Protein AF-A0A948AGY4-F1 (afdb_monomer)

Secondary structure (DSSP, 8-state):
-HHHHHHHHHHHHHHHHHHHHHHHHH-SS-TTTTS--SHHHHHHHHHHHHHHHHHHHHHHHHHHHHHHHHHHHHHHHHTT--S-HHHHHHHHHHHHHHHHHHHHHHHHHHHHHHHHHHHHHHHHHHHHHHHHHHHHHHHHHTTS--GGGG------GGG---HHHHHHHH-

Mean predicted aligned error: 14.23 Å

Foldseek 3Di:
DPLVVVLVVLVVVLVVVVQVLLLVLQPPDDPPSPPDPDSVVSVVVLVVLLVVLVVLLVVLVVLLVVVVVVLVVLVVVCPPPDPDPSVVVSVVVVVVSVVSNVVSVVSNVVSVVSVVSSVVSVVSVVVSVVVSVVSVVVSVVVPPPDVVVPPDPPCDVVNDDDPVNVVVVVD

Structure (mmCIF, N/CA/C/O backbone):
data_AF-A0A948AGY4-F1
#
_entry.id   AF-A0A948AGY4-F1
#
loop_
_atom_site.group_PDB
_atom_site.id
_atom_site.type_symbol
_atom_site.label_atom_id
_atom_site.label_alt_id
_atom_site.label_comp_id
_atom_site.label_asym_id
_atom_site.label_entity_id
_atom_site.label_seq_id
_atom_site.pdbx_PDB_ins_code
_atom_site.Cartn_x
_atom_site.Cartn_y
_atom_site.Cartn_z
_atom_site.occupancy
_atom_site.B_iso_or_equiv
_atom_site.auth_seq_id
_atom_site.auth_comp_id
_atom_site.auth_asym_id
_atom_site.auth_atom_id
_atom_site.pdbx_PDB_model_num
ATOM 1 N N . MET A 1 1 ? 32.738 1.358 -44.806 1.00 48.28 1 MET A N 1
ATOM 2 C CA . MET A 1 1 ? 32.131 2.624 -44.334 1.00 48.28 1 MET A CA 1
ATOM 3 C C . MET A 1 1 ? 30.668 2.460 -43.909 1.00 48.28 1 MET A C 1
ATOM 5 O O . MET A 1 1 ? 30.302 3.124 -42.957 1.00 48.28 1 MET A O 1
ATOM 9 N N . ASN A 1 2 ? 29.881 1.540 -44.492 1.00 60.06 2 ASN A N 1
ATOM 10 C CA . ASN A 1 2 ? 28.457 1.356 -44.148 1.00 60.06 2 ASN A CA 1
ATOM 11 C C . ASN A 1 2 ? 28.165 0.793 -42.735 1.00 60.06 2 ASN A C 1
ATOM 13 O O . ASN A 1 2 ? 27.226 1.263 -42.109 1.00 60.06 2 ASN A O 1
ATOM 17 N N . ASN A 1 3 ? 28.966 -0.137 -42.187 1.00 66.38 3 ASN A N 1
ATOM 18 C CA . ASN A 1 3 ? 28.666 -0.734 -40.865 1.00 66.38 3 ASN A CA 1
ATOM 19 C C . ASN A 1 3 ? 28.696 0.268 -39.706 1.00 66.38 3 ASN A C 1
ATOM 21 O O . ASN A 1 3 ? 27.835 0.224 -38.840 1.00 66.38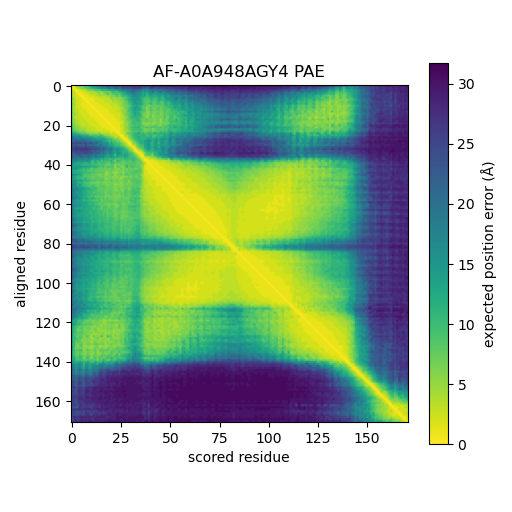 3 ASN A O 1
ATOM 25 N N . LEU A 1 4 ? 29.650 1.206 -39.696 1.00 69.81 4 LEU A N 1
ATOM 26 C CA . LEU A 1 4 ? 29.767 2.176 -38.603 1.00 69.81 4 LEU A CA 1
ATOM 27 C C . LEU A 1 4 ? 28.625 3.205 -38.617 1.00 69.81 4 LEU A C 1
ATOM 29 O O . LEU A 1 4 ? 28.206 3.685 -37.566 1.00 69.81 4 LEU A O 1
ATOM 33 N N . GLU A 1 5 ? 28.126 3.560 -39.804 1.00 75.19 5 GLU A N 1
ATOM 34 C CA . GLU A 1 5 ? 26.981 4.465 -39.925 1.00 75.19 5 GLU A CA 1
ATOM 35 C C . GLU A 1 5 ? 25.664 3.779 -39.563 1.00 75.19 5 GLU A C 1
ATOM 37 O O . GLU A 1 5 ? 24.841 4.421 -38.913 1.00 75.19 5 GLU A O 1
ATOM 42 N N . ASN A 1 6 ? 25.513 2.492 -39.896 1.00 76.50 6 ASN A N 1
ATOM 43 C CA . ASN A 1 6 ? 24.376 1.669 -39.477 1.00 76.50 6 ASN A CA 1
ATOM 44 C C . ASN A 1 6 ? 24.376 1.461 -37.955 1.00 76.50 6 ASN A C 1
ATOM 46 O O . ASN A 1 6 ? 23.408 1.825 -37.304 1.00 76.50 6 ASN A O 1
ATOM 50 N N . LEU A 1 7 ? 25.506 1.054 -37.364 1.00 76.75 7 LEU A N 1
ATOM 51 C CA . LEU A 1 7 ? 25.657 0.905 -35.909 1.00 76.75 7 LEU A CA 1
ATOM 52 C C . LEU A 1 7 ? 25.306 2.201 -35.159 1.00 76.75 7 LEU A C 1
ATOM 54 O O . LEU A 1 7 ? 24.632 2.193 -34.130 1.00 76.75 7 LEU A O 1
ATOM 58 N N . ARG A 1 8 ? 25.772 3.345 -35.676 1.00 80.38 8 ARG A N 1
ATOM 59 C CA . ARG A 1 8 ? 25.449 4.660 -35.113 1.00 80.38 8 ARG A CA 1
ATOM 60 C C . ARG A 1 8 ? 23.955 4.966 -35.234 1.00 80.38 8 ARG A C 1
ATOM 62 O O . ARG A 1 8 ? 23.412 5.569 -34.315 1.00 80.38 8 ARG A O 1
ATOM 69 N N . HIS A 1 9 ? 23.319 4.610 -36.347 1.00 82.88 9 HIS A N 1
ATOM 70 C CA . HIS A 1 9 ? 21.886 4.813 -36.550 1.00 82.88 9 HIS A CA 1
ATOM 71 C C . HIS A 1 9 ? 21.063 3.956 -35.583 1.00 82.88 9 HIS A C 1
ATOM 73 O O . HIS A 1 9 ? 20.245 4.510 -34.855 1.00 82.88 9 HIS A O 1
ATOM 79 N N . ASP A 1 10 ? 21.382 2.669 -35.469 1.00 81.12 10 ASP A N 1
ATOM 80 C CA . ASP A 1 10 ? 20.681 1.726 -34.592 1.00 81.12 10 ASP A CA 1
ATOM 81 C C . ASP A 1 10 ? 20.831 2.104 -33.108 1.00 81.12 10 ASP A C 1
ATOM 83 O O . ASP A 1 10 ? 19.876 2.035 -32.332 1.00 81.12 10 ASP A O 1
ATOM 87 N N . LEU A 1 11 ? 22.013 2.588 -32.699 1.00 82.31 11 LEU A N 1
ATOM 88 C CA . LEU A 1 11 ? 22.222 3.134 -31.353 1.00 82.31 11 LEU A CA 1
ATOM 89 C C . LEU A 1 11 ? 21.396 4.399 -31.095 1.00 82.31 11 LEU A C 1
ATOM 91 O O . LEU A 1 11 ? 20.875 4.572 -29.993 1.00 82.31 11 LEU A O 1
ATOM 95 N N . VAL A 1 12 ? 21.292 5.297 -32.078 1.00 85.75 12 VAL A N 1
ATOM 96 C CA . VAL A 1 12 ? 20.474 6.512 -31.953 1.00 85.75 12 VAL A CA 1
ATOM 97 C C . VAL A 1 12 ? 18.997 6.144 -31.826 1.00 85.75 12 VAL A C 1
ATOM 99 O O . VAL A 1 12 ? 18.327 6.662 -30.932 1.00 85.75 12 VAL A O 1
ATOM 102 N N . ASP A 1 13 ? 18.515 5.208 -32.639 1.00 85.50 13 ASP A N 1
ATOM 103 C CA . ASP A 1 13 ? 17.124 4.759 -32.616 1.00 85.50 13 ASP A CA 1
ATOM 104 C C . ASP A 1 13 ? 16.775 4.077 -31.285 1.00 85.50 13 ASP A C 1
ATOM 106 O O . ASP A 1 13 ? 15.744 4.381 -30.682 1.00 85.50 13 ASP A O 1
ATOM 110 N N . MET A 1 14 ? 17.679 3.251 -30.747 1.00 83.06 14 MET A N 1
ATOM 111 C CA . MET A 1 14 ? 17.512 2.626 -29.430 1.00 83.06 14 MET A CA 1
ATOM 112 C C . MET A 1 14 ? 17.443 3.662 -28.296 1.00 83.06 14 MET A C 1
ATOM 114 O O . MET A 1 14 ? 16.637 3.535 -27.371 1.00 83.06 14 MET A O 1
ATOM 118 N N . VAL A 1 15 ? 18.275 4.708 -28.355 1.00 82.06 15 VAL A N 1
ATOM 119 C CA . VAL A 1 15 ? 18.274 5.793 -27.359 1.00 82.06 15 VAL A CA 1
ATOM 120 C C . VAL A 1 15 ? 16.996 6.632 -27.449 1.00 82.06 15 VAL A C 1
ATOM 122 O O . VAL A 1 15 ? 16.453 7.023 -26.411 1.00 82.06 15 VAL A O 1
ATOM 125 N N . GLU A 1 16 ? 16.486 6.890 -28.653 1.00 83.12 16 GLU A N 1
ATOM 126 C CA . GLU A 1 16 ? 15.232 7.624 -28.847 1.00 83.12 16 GLU A CA 1
ATOM 127 C C . GLU A 1 16 ? 14.004 6.793 -28.436 1.00 83.12 16 GLU A C 1
ATOM 129 O O . GLU A 1 16 ? 13.117 7.325 -27.764 1.00 83.12 16 GLU A O 1
ATOM 134 N N . GLU A 1 17 ? 13.965 5.484 -28.715 1.00 83.44 17 GLU A N 1
ATOM 135 C CA . GLU A 1 17 ? 12.886 4.594 -28.246 1.00 83.44 17 GLU A CA 1
ATOM 136 C C . GLU A 1 17 ? 12.881 4.478 -26.712 1.00 83.44 17 GLU A C 1
ATOM 138 O O . GLU A 1 17 ? 11.821 4.577 -26.077 1.00 83.44 17 GLU A O 1
ATOM 143 N N . LEU A 1 18 ? 14.062 4.365 -26.091 1.00 79.38 18 LEU A N 1
ATOM 144 C CA . LEU A 1 18 ? 14.223 4.420 -24.635 1.00 79.38 18 LEU A CA 1
ATOM 145 C C . LEU A 1 18 ? 13.669 5.731 -24.073 1.00 79.38 18 LEU A C 1
ATOM 147 O O . LEU A 1 18 ? 12.876 5.731 -23.126 1.00 79.38 18 LEU A O 1
ATOM 151 N N . ARG A 1 19 ? 14.063 6.861 -24.664 1.00 76.00 19 ARG A N 1
ATOM 152 C CA . ARG A 1 19 ? 13.620 8.189 -24.236 1.00 76.00 19 ARG A CA 1
ATOM 153 C C . ARG A 1 19 ? 12.106 8.352 -24.369 1.00 76.00 19 ARG A C 1
ATOM 155 O O . ARG A 1 19 ? 11.476 8.839 -23.430 1.00 76.00 19 ARG A O 1
ATOM 162 N N . ALA A 1 20 ? 11.526 7.951 -25.496 1.00 79.50 20 ALA A N 1
ATOM 163 C CA . ALA A 1 20 ? 10.092 8.046 -25.755 1.00 79.50 20 ALA A CA 1
ATOM 164 C C . ALA A 1 20 ? 9.280 7.185 -24.779 1.00 79.50 20 ALA A C 1
ATOM 166 O O . ALA A 1 20 ? 8.297 7.653 -24.204 1.00 79.50 20 ALA A O 1
ATOM 167 N N . THR A 1 21 ? 9.729 5.959 -24.515 1.00 73.56 21 THR A N 1
ATOM 168 C CA . THR A 1 21 ? 9.040 5.048 -23.591 1.00 73.56 21 THR A CA 1
ATOM 169 C C . THR A 1 21 ? 9.115 5.546 -22.147 1.00 73.56 21 THR A C 1
ATOM 171 O O . THR A 1 21 ? 8.125 5.505 -21.417 1.00 73.56 21 THR A O 1
ATOM 174 N N . LEU A 1 22 ? 10.262 6.091 -21.729 1.00 71.31 22 LEU A N 1
ATOM 175 C CA . LEU A 1 22 ? 10.413 6.710 -20.408 1.00 71.31 22 LEU A CA 1
ATOM 176 C C . LEU A 1 22 ? 9.567 7.985 -20.245 1.00 71.31 22 LEU A C 1
ATOM 178 O O . LEU A 1 22 ? 9.170 8.314 -19.124 1.00 71.31 22 LEU A O 1
ATOM 182 N N . LEU A 1 23 ? 9.284 8.697 -21.340 1.00 71.12 23 LEU A N 1
ATOM 183 C CA . LEU A 1 23 ? 8.337 9.813 -21.349 1.00 71.12 23 LEU A CA 1
ATOM 184 C C . LEU A 1 23 ? 6.890 9.321 -21.191 1.00 71.12 23 LEU A C 1
ATOM 186 O O . LEU A 1 23 ? 6.198 9.822 -20.308 1.00 71.12 23 LEU A O 1
ATOM 190 N N . ASP A 1 24 ? 6.468 8.312 -21.962 1.00 73.25 24 ASP A N 1
ATOM 191 C CA . ASP A 1 24 ? 5.117 7.717 -21.893 1.00 73.25 24 ASP A CA 1
ATOM 192 C C . ASP A 1 24 ? 4.793 7.156 -20.498 1.00 73.25 24 ASP A C 1
ATOM 194 O O . ASP A 1 24 ? 3.731 7.407 -19.928 1.00 73.25 24 ASP A O 1
ATOM 198 N N . ILE A 1 25 ? 5.752 6.454 -19.894 1.00 67.62 25 ILE A N 1
ATOM 199 C CA . ILE A 1 25 ? 5.660 5.926 -18.526 1.00 67.62 25 ILE A CA 1
ATOM 200 C C . ILE A 1 25 ? 5.374 7.029 -17.497 1.00 67.62 25 ILE A C 1
ATOM 202 O O . ILE A 1 25 ? 4.649 6.813 -16.526 1.00 67.62 25 ILE A O 1
ATOM 206 N N . GLY A 1 26 ? 5.944 8.215 -17.698 1.00 59.41 26 GLY A N 1
ATOM 207 C CA . GLY A 1 26 ? 5.803 9.339 -16.782 1.00 59.41 26 GLY A CA 1
ATOM 208 C C . GLY A 1 26 ? 4.532 10.168 -16.966 1.00 59.41 26 GLY A C 1
ATOM 209 O O . GLY A 1 26 ? 4.294 11.042 -16.132 1.00 59.41 26 GLY A O 1
ATOM 210 N N . ASP A 1 27 ? 3.758 9.947 -18.030 1.00 62.94 27 ASP A N 1
ATOM 211 C CA . ASP A 1 27 ? 2.579 10.756 -18.381 1.00 62.94 27 ASP A CA 1
ATOM 212 C C . ASP A 1 27 ? 1.251 10.130 -17.914 1.00 62.94 27 ASP A C 1
ATOM 214 O O . ASP A 1 27 ? 0.191 10.744 -18.004 1.00 62.94 27 ASP A O 1
ATOM 218 N N . GLN A 1 28 ? 1.286 8.924 -17.331 1.00 59.88 28 GLN A N 1
ATOM 219 C CA . GLN A 1 28 ? 0.089 8.164 -16.936 1.00 59.88 28 GLN A CA 1
ATOM 220 C C . GLN A 1 28 ? -0.644 8.687 -15.677 1.00 59.88 28 GLN A C 1
ATOM 222 O O . GLN A 1 28 ? -1.203 7.905 -14.916 1.00 59.88 28 GLN A O 1
ATOM 227 N N . GLY A 1 29 ? -0.702 10.003 -15.452 1.00 53.94 29 GLY A N 1
ATOM 228 C CA . GLY A 1 29 ? -1.547 10.600 -14.403 1.00 53.94 29 GLY A CA 1
ATOM 229 C C . GLY A 1 29 ? -0.839 10.905 -13.082 1.00 53.94 29 GLY A C 1
ATOM 230 O O . GLY A 1 29 ? -1.478 11.001 -12.035 1.00 53.94 29 GLY A O 1
ATOM 231 N N . LEU A 1 30 ? 0.479 11.095 -13.114 1.00 55.41 30 LEU A N 1
ATOM 232 C CA . LEU A 1 30 ? 1.234 11.572 -11.961 1.00 55.41 30 LEU A CA 1
ATOM 233 C C . LEU A 1 30 ? 0.895 13.055 -11.677 1.00 55.41 30 LEU A C 1
ATOM 235 O O . LEU A 1 30 ? 1.054 13.890 -12.565 1.00 55.41 30 LEU A O 1
ATOM 239 N N . PRO A 1 31 ? 0.462 13.435 -10.459 1.00 54.84 31 PRO A N 1
ATOM 240 C CA . PRO A 1 31 ? -0.089 14.768 -10.166 1.00 54.84 31 PRO A CA 1
ATOM 241 C C . PRO A 1 31 ? 0.918 15.935 -10.237 1.00 54.84 31 PRO A C 1
ATOM 243 O O . PRO A 1 31 ? 0.547 17.081 -9.997 1.00 54.84 31 PRO A O 1
ATOM 246 N N . GLN A 1 32 ? 2.189 15.675 -10.563 1.00 53.84 32 GLN A N 1
ATOM 247 C CA . GLN A 1 32 ? 3.273 16.664 -10.618 1.00 53.84 32 GLN A CA 1
ATOM 248 C C . GLN A 1 32 ? 4.052 16.553 -11.944 1.00 53.84 32 GLN A C 1
ATOM 250 O O . GLN A 1 32 ? 5.271 16.384 -11.970 1.00 53.84 32 GLN A O 1
ATOM 255 N N . THR A 1 33 ? 3.353 16.638 -13.075 1.00 49.12 33 THR A N 1
ATOM 256 C CA . THR A 1 33 ? 3.929 16.518 -14.431 1.00 49.12 33 THR A CA 1
ATOM 257 C C . THR A 1 33 ? 4.856 17.670 -14.847 1.00 49.12 33 THR A C 1
ATOM 259 O O . THR A 1 33 ? 5.577 17.533 -15.834 1.00 49.12 33 THR A O 1
ATOM 262 N N . ASN A 1 34 ? 4.925 18.770 -14.084 1.00 49.12 34 ASN A N 1
ATOM 263 C CA . ASN A 1 34 ? 5.674 19.974 -14.479 1.00 49.12 34 ASN A CA 1
ATOM 264 C C . ASN A 1 34 ? 7.132 20.058 -13.995 1.00 49.12 34 ASN A C 1
ATOM 266 O O . ASN A 1 34 ? 7.848 20.956 -14.432 1.00 49.12 34 ASN A O 1
ATOM 270 N N . VAL A 1 35 ? 7.600 19.172 -13.107 1.00 48.75 35 VAL A N 1
ATOM 271 C CA . VAL A 1 35 ? 8.912 19.364 -12.438 1.00 48.75 35 VAL A CA 1
ATOM 272 C C . VAL A 1 35 ? 10.016 18.452 -12.984 1.00 48.75 35 VAL A C 1
ATOM 274 O O . VAL A 1 35 ? 11.193 18.674 -12.719 1.00 48.75 35 VAL A O 1
ATOM 277 N N . VAL A 1 36 ? 9.682 17.448 -13.797 1.00 52.03 36 VAL A N 1
ATOM 278 C CA . VAL A 1 36 ? 10.619 16.353 -14.071 1.00 52.03 36 VAL A CA 1
ATOM 279 C C . VAL A 1 36 ? 10.907 16.211 -15.568 1.00 52.03 36 VAL A C 1
ATOM 281 O O . VAL A 1 36 ? 10.217 15.492 -16.286 1.00 52.03 36 VAL A O 1
ATOM 284 N N . SER A 1 37 ? 11.925 16.910 -16.079 1.00 56.16 37 SER A N 1
ATOM 285 C CA . SER A 1 37 ? 12.283 16.865 -17.511 1.00 56.16 37 SER A CA 1
ATOM 286 C C . SER A 1 37 ? 13.087 15.618 -17.912 1.00 56.16 37 SER A C 1
ATOM 288 O O . SER A 1 37 ? 13.134 15.282 -19.094 1.00 56.16 37 SER A O 1
ATOM 290 N N . ASN A 1 38 ? 13.692 14.910 -16.947 1.00 64.88 38 ASN A N 1
ATOM 291 C CA . ASN A 1 38 ? 14.561 13.754 -17.177 1.00 64.88 38 ASN A CA 1
ATOM 292 C C . ASN A 1 38 ? 13.928 12.448 -16.666 1.00 64.88 38 ASN A C 1
ATOM 294 O O . ASN A 1 38 ? 13.435 12.376 -15.540 1.00 64.88 38 ASN A O 1
ATOM 298 N N . ALA A 1 39 ? 14.004 11.391 -17.474 1.00 66.44 39 ALA A N 1
ATOM 299 C CA . ALA A 1 39 ? 13.542 10.050 -17.140 1.00 66.44 39 ALA A CA 1
ATOM 300 C C . ALA A 1 39 ? 14.093 9.498 -15.813 1.00 66.44 39 ALA A C 1
ATOM 302 O O . ALA A 1 39 ? 13.358 8.852 -15.068 1.00 66.44 39 ALA A O 1
ATOM 303 N N . ARG A 1 40 ? 15.356 9.787 -15.467 1.00 66.94 40 ARG A N 1
ATOM 304 C CA . ARG A 1 40 ? 15.938 9.370 -14.176 1.00 66.94 40 ARG A CA 1
ATOM 305 C C . ARG A 1 40 ? 15.196 9.959 -12.986 1.00 66.94 40 ARG A C 1
ATOM 307 O O . ARG A 1 40 ? 14.960 9.266 -12.001 1.00 66.94 40 ARG A O 1
ATOM 314 N N . ASP A 1 41 ? 14.843 11.234 -13.070 1.00 71.69 41 ASP A N 1
ATOM 315 C CA . ASP A 1 41 ? 14.130 11.905 -11.992 1.00 71.69 41 ASP A CA 1
ATOM 316 C C . ASP A 1 41 ? 12.666 11.439 -11.934 1.00 71.69 41 ASP A C 1
ATOM 318 O O . ASP A 1 41 ? 12.090 11.376 -10.850 1.00 71.69 41 ASP A O 1
ATOM 322 N N . ARG A 1 42 ? 12.089 10.999 -13.066 1.00 69.81 42 ARG A N 1
ATOM 323 C CA . ARG A 1 42 ? 10.747 10.386 -13.108 1.00 69.81 42 ARG A CA 1
ATOM 324 C C . ARG A 1 42 ? 10.748 9.023 -12.430 1.00 69.81 42 ARG A C 1
ATOM 326 O O . ARG A 1 42 ? 9.904 8.778 -11.579 1.00 69.81 42 ARG A O 1
ATOM 333 N N . LEU A 1 43 ? 11.737 8.176 -12.721 1.00 75.75 43 LEU A N 1
ATOM 334 C CA . LEU A 1 43 ? 11.915 6.891 -12.035 1.00 75.75 43 LEU A CA 1
ATOM 335 C C . LEU A 1 43 ? 12.124 7.073 -10.526 1.00 75.75 43 LEU A C 1
ATOM 337 O O . LEU A 1 43 ? 11.544 6.338 -9.733 1.00 75.75 43 LEU A O 1
ATOM 341 N N . ARG A 1 44 ? 12.898 8.086 -10.116 1.00 78.56 44 ARG A N 1
ATOM 342 C CA . ARG A 1 44 ? 13.055 8.441 -8.695 1.00 78.56 44 ARG A CA 1
ATOM 343 C C . ARG A 1 44 ? 11.743 8.879 -8.055 1.00 78.56 44 ARG A C 1
ATOM 345 O O . ARG A 1 44 ? 11.464 8.479 -6.932 1.00 78.56 44 ARG A O 1
ATOM 352 N N . TYR A 1 45 ? 10.948 9.682 -8.756 1.00 75.75 45 TYR A N 1
ATOM 353 C CA . TYR A 1 45 ? 9.641 10.110 -8.269 1.00 75.75 45 TYR A CA 1
ATOM 354 C C . TYR A 1 45 ? 8.676 8.926 -8.113 1.00 75.75 45 TYR A C 1
ATOM 356 O O . TYR A 1 45 ? 8.025 8.805 -7.080 1.00 75.75 45 TYR A O 1
ATOM 364 N N . ILE A 1 46 ? 8.658 8.003 -9.078 1.00 78.69 46 ILE A N 1
ATOM 365 C CA . ILE A 1 46 ? 7.877 6.759 -9.011 1.00 78.69 46 ILE A CA 1
ATOM 366 C C . ILE A 1 46 ? 8.329 5.893 -7.829 1.00 78.69 46 ILE A C 1
ATOM 368 O O . ILE A 1 46 ? 7.487 5.401 -7.081 1.00 78.69 46 ILE A O 1
ATOM 372 N N . ALA A 1 47 ? 9.638 5.754 -7.603 1.00 81.06 47 ALA A N 1
ATOM 373 C CA . ALA A 1 47 ? 10.167 5.027 -6.450 1.00 81.06 47 ALA A CA 1
ATOM 374 C C . ALA A 1 47 ? 9.732 5.663 -5.117 1.00 81.06 47 ALA A C 1
ATOM 376 O O . ALA A 1 47 ? 9.241 4.957 -4.239 1.00 81.06 47 ALA A O 1
ATOM 377 N N . ALA A 1 48 ? 9.830 6.991 -4.991 1.00 82.69 48 ALA A N 1
ATOM 378 C CA . ALA A 1 48 ? 9.407 7.715 -3.791 1.00 82.69 48 ALA A CA 1
ATOM 379 C C . ALA A 1 48 ? 7.896 7.580 -3.521 1.00 82.69 48 ALA A C 1
ATOM 381 O O . ALA A 1 48 ? 7.484 7.347 -2.388 1.00 82.69 48 ALA A O 1
ATOM 382 N N . LEU A 1 49 ? 7.065 7.677 -4.563 1.00 79.44 49 LEU A N 1
ATOM 383 C CA . LEU A 1 49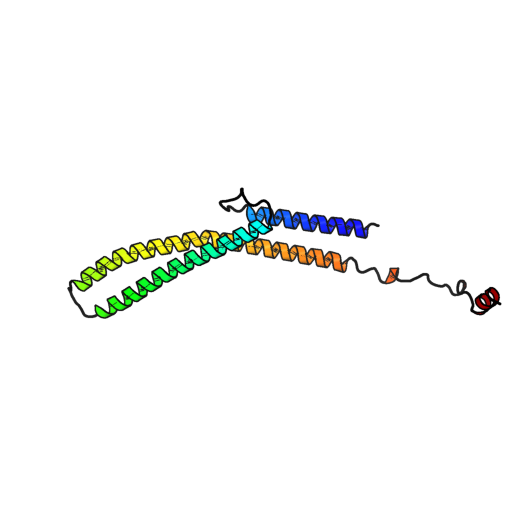 ? 5.622 7.429 -4.473 1.00 79.44 49 LEU A CA 1
ATOM 384 C C . LEU A 1 49 ? 5.309 5.994 -4.047 1.00 79.44 49 LEU A C 1
ATOM 386 O O . LEU A 1 49 ? 4.416 5.779 -3.235 1.00 79.44 49 LEU A O 1
ATOM 390 N N . THR A 1 50 ? 6.054 5.020 -4.571 1.00 83.44 50 THR A N 1
ATOM 391 C CA . THR A 1 50 ? 5.884 3.605 -4.213 1.00 83.44 50 THR A CA 1
ATOM 392 C C . THR A 1 50 ? 6.173 3.385 -2.734 1.00 83.44 50 THR A C 1
ATOM 394 O O . THR A 1 50 ? 5.394 2.733 -2.041 1.00 83.44 50 THR A O 1
ATOM 397 N N . GLU A 1 51 ? 7.270 3.960 -2.239 1.00 87.00 51 GLU A N 1
ATOM 398 C CA . GLU A 1 51 ? 7.637 3.913 -0.825 1.00 87.00 51 GLU A CA 1
ATOM 399 C C . GLU A 1 51 ? 6.567 4.580 0.049 1.00 87.00 51 GLU A C 1
ATOM 401 O O . GLU A 1 51 ? 6.147 4.009 1.056 1.00 87.00 51 GLU A O 1
ATOM 406 N N . GLN A 1 52 ? 6.055 5.740 -0.370 1.00 86.94 52 GLN A N 1
ATOM 407 C CA . GLN A 1 52 ? 4.984 6.440 0.333 1.00 86.94 52 GLN A CA 1
ATOM 408 C C . GLN A 1 52 ? 3.691 5.611 0.399 1.00 86.94 52 GLN A C 1
ATOM 410 O O . GLN A 1 52 ? 3.134 5.451 1.485 1.00 86.94 52 GLN A O 1
ATOM 415 N N . SER A 1 53 ? 3.219 5.071 -0.729 1.00 88.81 53 SER A N 1
ATOM 416 C CA . SER A 1 53 ? 2.011 4.234 -0.786 1.00 88.81 53 SER A CA 1
ATOM 417 C C . SER A 1 53 ? 2.146 2.971 0.064 1.00 88.81 53 SER A C 1
ATOM 419 O O . SER A 1 53 ? 1.209 2.596 0.775 1.00 88.81 53 SER A O 1
ATOM 421 N N . ALA A 1 54 ? 3.317 2.328 0.030 1.00 89.88 54 ALA A N 1
ATOM 422 C CA . ALA A 1 54 ? 3.608 1.166 0.862 1.00 89.88 54 ALA A CA 1
ATOM 423 C C . ALA A 1 54 ? 3.604 1.533 2.354 1.00 89.88 54 ALA A C 1
ATOM 425 O O . ALA A 1 54 ? 2.990 0.828 3.154 1.00 89.88 54 ALA A O 1
ATOM 426 N N . GLY A 1 55 ? 4.223 2.660 2.720 1.00 91.81 55 GLY A N 1
ATOM 427 C CA . GLY A 1 55 ? 4.233 3.170 4.090 1.00 91.81 55 GLY A CA 1
ATOM 428 C C . GLY A 1 55 ? 2.833 3.495 4.612 1.00 91.81 55 GLY A C 1
ATOM 429 O O . GLY A 1 55 ? 2.475 3.061 5.702 1.00 91.81 55 GLY A O 1
ATOM 430 N N . GLN A 1 56 ? 2.009 4.192 3.824 1.00 92.50 56 GLN A N 1
ATOM 431 C CA . GLN A 1 56 ? 0.612 4.486 4.175 1.00 92.50 56 GLN A CA 1
ATOM 432 C C . GLN A 1 56 ? -0.203 3.204 4.374 1.00 92.50 56 GLN A C 1
ATOM 434 O O . GLN A 1 56 ? -0.875 3.048 5.393 1.00 92.50 56 GLN A O 1
ATOM 439 N N . THR A 1 57 ? -0.079 2.254 3.443 1.00 94.62 57 THR A N 1
ATOM 440 C CA . THR A 1 57 ? -0.772 0.961 3.527 1.00 94.62 57 THR A CA 1
ATOM 441 C C . THR A 1 57 ? -0.379 0.194 4.789 1.00 94.62 57 THR A C 1
ATOM 443 O O . THR A 1 57 ? -1.247 -0.326 5.491 1.00 94.62 57 THR A O 1
ATOM 446 N N . LEU A 1 58 ? 0.921 0.132 5.095 1.00 95.94 58 LEU A N 1
ATOM 447 C CA . LEU A 1 58 ? 1.431 -0.580 6.263 1.00 95.94 58 LEU A CA 1
ATOM 448 C C . LEU A 1 58 ? 0.968 0.075 7.569 1.00 95.94 58 LEU A C 1
ATOM 450 O O . LEU A 1 58 ? 0.444 -0.620 8.433 1.00 95.94 58 LEU A O 1
ATOM 454 N N . ASN A 1 59 ? 1.087 1.399 7.682 1.00 96.50 59 ASN A N 1
ATOM 455 C CA . ASN A 1 59 ? 0.686 2.138 8.881 1.00 96.50 59 ASN A CA 1
ATOM 456 C C . ASN A 1 59 ? -0.809 1.961 9.190 1.00 96.50 59 ASN A C 1
ATOM 458 O O . ASN A 1 59 ? -1.184 1.693 10.333 1.00 96.50 59 ASN A O 1
ATOM 462 N N . ALA A 1 60 ? -1.668 2.063 8.171 1.00 96.75 60 ALA A N 1
ATOM 463 C CA . ALA A 1 60 ? -3.105 1.849 8.321 1.00 96.75 60 ALA A CA 1
ATOM 464 C C . ALA A 1 60 ? -3.425 0.398 8.729 1.00 96.75 60 ALA A C 1
ATOM 466 O O . ALA A 1 60 ? -4.249 0.154 9.614 1.00 96.75 60 ALA A O 1
ATOM 467 N N . ALA A 1 61 ? -2.733 -0.582 8.140 1.00 97.25 61 ALA A N 1
ATOM 468 C CA . ALA A 1 61 ? -2.897 -1.988 8.503 1.00 97.25 61 ALA A CA 1
ATOM 469 C C . ALA A 1 61 ? -2.451 -2.279 9.949 1.00 97.25 61 ALA A C 1
ATOM 471 O O . ALA A 1 61 ? -3.132 -3.022 10.663 1.00 97.25 61 ALA A O 1
ATOM 472 N N . GLU A 1 62 ? -1.344 -1.687 10.401 1.00 98.00 62 GLU A N 1
ATOM 473 C CA . GLU A 1 62 ? -0.858 -1.800 11.781 1.00 98.00 62 GLU A CA 1
ATOM 474 C C . GLU A 1 62 ? -1.859 -1.208 12.781 1.00 98.00 62 GLU A C 1
ATOM 476 O O . GLU A 1 62 ? -2.214 -1.876 13.757 1.00 98.00 62 GLU A O 1
ATOM 481 N N . ALA A 1 63 ? -2.402 -0.020 12.495 1.00 97.44 63 ALA A N 1
ATOM 482 C CA . ALA A 1 63 ? -3.410 0.626 13.335 1.00 97.44 63 ALA A CA 1
ATOM 483 C C . ALA A 1 63 ? -4.679 -0.233 13.493 1.00 97.44 63 ALA A C 1
ATOM 485 O O . ALA A 1 63 ? -5.175 -0.429 14.609 1.00 97.44 63 ALA A O 1
ATOM 486 N N . ILE A 1 64 ? -5.178 -0.811 12.394 1.00 97.88 64 ILE A N 1
ATOM 487 C CA . ILE A 1 64 ? -6.312 -1.749 12.418 1.00 97.88 64 ILE A CA 1
ATOM 488 C C . ILE A 1 64 ? -5.969 -2.989 13.256 1.00 97.88 64 ILE A C 1
ATOM 490 O O . ILE A 1 64 ? -6.776 -3.430 14.083 1.00 97.88 64 ILE A O 1
ATOM 494 N N . ALA A 1 65 ? -4.778 -3.563 13.064 1.00 98.00 65 ALA A N 1
ATOM 495 C CA . ALA A 1 65 ? -4.352 -4.764 13.774 1.00 98.00 65 ALA A CA 1
ATOM 496 C C . ALA A 1 65 ? -4.268 -4.540 15.293 1.00 98.00 65 ALA A C 1
ATOM 498 O O . ALA A 1 65 ? -4.713 -5.396 16.065 1.00 98.00 65 ALA A O 1
ATOM 499 N N . ASP A 1 66 ? -3.753 -3.395 15.734 1.00 97.81 66 ASP A N 1
ATOM 500 C CA . ASP A 1 66 ? -3.644 -3.058 17.154 1.00 97.81 66 ASP A CA 1
ATOM 501 C C . ASP A 1 66 ? -5.007 -2.862 17.815 1.00 97.81 66 ASP A C 1
ATOM 503 O O . ASP A 1 66 ? -5.261 -3.432 18.884 1.00 97.81 66 ASP A O 1
ATOM 507 N N . ARG A 1 67 ? -5.937 -2.168 17.150 1.00 96.88 67 ARG A N 1
ATOM 508 C CA . ARG A 1 67 ? -7.322 -2.045 17.634 1.00 96.88 67 ARG A CA 1
ATOM 509 C C . ARG A 1 67 ? -8.006 -3.402 17.725 1.00 96.88 67 ARG A C 1
A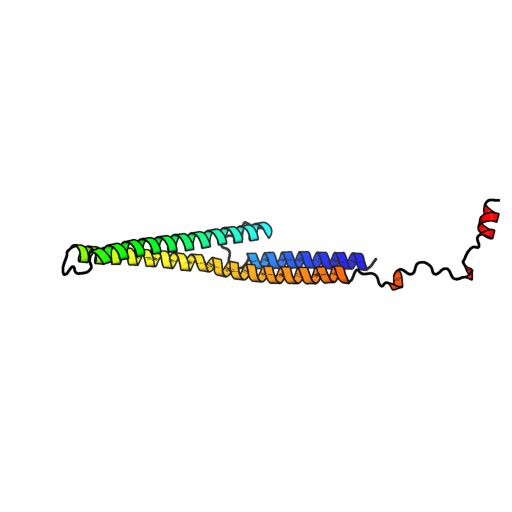TOM 511 O O . ARG A 1 67 ? -8.638 -3.695 18.738 1.00 96.88 67 ARG A O 1
ATOM 518 N N . LEU A 1 68 ? -7.838 -4.271 16.726 1.00 97.19 68 LEU A N 1
ATOM 519 C CA . LEU A 1 68 ? -8.387 -5.632 16.755 1.00 97.19 68 LEU A CA 1
ATOM 520 C C . LEU A 1 68 ? -7.818 -6.463 17.915 1.00 97.19 68 LEU A C 1
ATOM 522 O O . LEU A 1 68 ? -8.568 -7.183 18.581 1.00 97.19 68 LEU A O 1
ATOM 526 N N . ARG A 1 69 ? -6.512 -6.358 18.201 1.00 97.44 69 ARG A N 1
ATOM 527 C CA . ARG A 1 69 ? -5.889 -7.024 19.360 1.00 97.44 69 ARG A CA 1
ATOM 528 C C . ARG A 1 69 ? -6.480 -6.519 20.675 1.00 97.44 69 ARG A C 1
ATOM 530 O O . ARG A 1 69 ? -6.869 -7.340 21.510 1.00 97.44 69 ARG A O 1
ATOM 537 N N . ALA A 1 70 ? -6.594 -5.203 20.841 1.00 95.75 70 ALA A N 1
ATOM 538 C CA . ALA A 1 70 ? -7.172 -4.588 22.035 1.00 95.75 70 ALA A CA 1
ATOM 539 C C . ALA A 1 70 ? -8.650 -4.977 22.222 1.00 95.75 70 ALA A C 1
ATOM 541 O O . ALA A 1 70 ? -9.058 -5.381 23.314 1.00 95.75 70 ALA A O 1
ATOM 542 N N . GLN A 1 71 ? -9.442 -4.945 21.147 1.00 95.50 71 GLN A N 1
ATOM 543 C CA . GLN A 1 71 ? -10.841 -5.376 21.148 1.00 95.50 71 GLN A CA 1
ATOM 544 C C . GLN A 1 71 ? -10.983 -6.841 21.547 1.00 95.50 71 GLN A C 1
ATOM 546 O O . GLN A 1 71 ? -11.832 -7.166 22.375 1.00 95.50 71 GLN A O 1
ATOM 551 N N . LYS A 1 72 ? -10.144 -7.728 21.001 1.00 96.31 72 LYS A N 1
ATOM 552 C CA . LYS A 1 72 ? -10.156 -9.156 21.341 1.00 96.31 72 LYS A CA 1
ATOM 553 C C . LYS A 1 72 ? -9.851 -9.388 22.821 1.00 96.31 72 LYS A C 1
ATOM 555 O O . LYS A 1 72 ? -10.540 -10.185 23.457 1.00 96.31 72 LYS A O 1
ATOM 560 N N . ALA A 1 73 ? -8.847 -8.700 23.365 1.00 95.75 73 ALA A N 1
ATOM 561 C CA . ALA A 1 73 ? -8.496 -8.797 24.780 1.00 95.75 73 ALA A CA 1
ATOM 562 C C . ALA A 1 73 ? -9.660 -8.338 25.672 1.00 95.75 73 ALA A C 1
ATOM 564 O O . ALA A 1 73 ? -10.097 -9.076 26.554 1.00 95.75 73 ALA A O 1
ATOM 565 N N . ARG A 1 74 ? -10.245 -7.175 25.370 1.00 93.88 74 ARG A N 1
ATOM 566 C CA . ARG A 1 74 ? -11.381 -6.638 26.128 1.00 93.88 74 ARG A CA 1
ATOM 567 C C . ARG A 1 74 ? -12.636 -7.498 25.997 1.00 93.88 74 ARG A C 1
ATOM 569 O O . ARG A 1 74 ? -13.345 -7.696 26.977 1.00 93.88 74 ARG A O 1
ATOM 576 N N . ALA A 1 75 ? -12.897 -8.057 24.818 1.00 94.31 75 ALA A N 1
ATOM 577 C CA . ALA A 1 75 ? -13.999 -8.989 24.614 1.00 94.31 75 ALA A CA 1
ATOM 578 C C . ALA A 1 75 ? -13.848 -10.237 25.497 1.00 94.31 75 ALA A C 1
ATOM 580 O O . ALA A 1 75 ? -14.829 -10.657 26.105 1.00 94.31 75 ALA A O 1
ATOM 581 N N . ALA A 1 76 ? -12.632 -10.786 25.625 1.00 95.06 76 ALA A N 1
ATOM 582 C CA . ALA A 1 76 ? -12.354 -11.940 26.482 1.00 95.06 76 ALA A CA 1
ATOM 583 C C . ALA A 1 76 ? -12.675 -11.671 27.966 1.00 95.06 76 ALA A C 1
ATOM 585 O O . ALA A 1 76 ? -13.248 -12.533 28.629 1.00 95.06 76 ALA A O 1
ATOM 586 N N . GLU A 1 77 ? -12.391 -10.468 28.474 1.00 93.31 77 GLU A N 1
ATOM 587 C CA . GLU A 1 77 ? -12.716 -10.061 29.856 1.00 93.31 77 GLU A CA 1
ATOM 588 C C . GLU A 1 77 ? -14.222 -9.896 30.120 1.00 93.31 77 GLU A C 1
ATOM 590 O O . GLU A 1 77 ? -14.676 -9.885 31.271 1.00 93.31 77 GLU A O 1
ATOM 595 N N . LEU A 1 78 ? -15.008 -9.726 29.058 1.00 93.31 78 LEU A N 1
ATOM 596 C CA . LEU A 1 78 ? -16.456 -9.550 29.127 1.00 93.31 78 LEU A CA 1
ATOM 597 C C . LEU A 1 78 ? -17.219 -10.860 28.913 1.00 93.31 78 LEU A C 1
ATOM 599 O O . LEU A 1 78 ? -18.430 -10.896 29.150 1.00 93.31 78 LEU A O 1
ATOM 603 N N . VAL A 1 79 ? -16.540 -11.941 28.511 1.00 90.88 79 VAL A N 1
ATOM 604 C CA . VAL A 1 79 ? -17.165 -13.255 28.322 1.00 90.88 79 VAL A CA 1
ATOM 605 C C . VAL A 1 79 ? -17.837 -13.702 29.622 1.00 90.88 79 VAL A C 1
ATOM 607 O O . VAL A 1 79 ? -17.238 -13.708 30.693 1.00 90.88 79 VAL A O 1
ATOM 610 N N . GLY A 1 80 ? -19.117 -14.068 29.529 1.00 86.81 80 GLY A N 1
ATOM 611 C CA . GLY A 1 80 ? -19.917 -14.531 30.666 1.00 86.81 80 GLY A CA 1
ATOM 612 C C . GLY A 1 80 ? -20.543 -13.418 31.514 1.00 86.81 80 GLY A C 1
ATOM 613 O O . GLY A 1 80 ? -21.420 -13.704 32.330 1.00 86.81 80 GLY A O 1
ATOM 614 N N . LYS A 1 81 ? -20.186 -12.145 31.298 1.00 89.94 81 LYS A N 1
ATOM 615 C CA . LYS A 1 81 ? -20.917 -11.021 31.898 1.00 89.94 81 LYS A CA 1
ATOM 616 C C . LYS A 1 81 ? -22.239 -10.818 31.152 1.00 89.94 81 LYS A C 1
ATOM 618 O O . LYS A 1 81 ? -22.305 -10.917 29.932 1.00 89.94 81 LYS A O 1
ATOM 623 N N . THR A 1 82 ? -23.314 -10.519 31.881 1.00 82.94 82 THR A N 1
ATOM 624 C CA . THR A 1 82 ? -24.635 -10.228 31.297 1.00 82.94 82 THR A CA 1
ATOM 625 C C . THR A 1 82 ? -25.173 -8.926 31.881 1.00 82.94 82 THR A C 1
ATOM 627 O O . THR A 1 82 ? -25.173 -8.754 33.096 1.00 82.94 82 THR A O 1
ATOM 630 N N . ARG A 1 83 ? -25.646 -8.008 31.021 1.00 81.94 83 ARG A N 1
ATOM 631 C CA . ARG A 1 83 ? -26.235 -6.704 31.408 1.00 81.94 83 ARG A CA 1
ATOM 632 C C . ARG A 1 83 ? -25.324 -5.807 32.267 1.00 81.94 83 ARG A C 1
ATOM 634 O O . ARG A 1 83 ? -25.815 -5.075 33.123 1.00 81.94 83 ARG A O 1
ATOM 641 N N . SER A 1 84 ? -24.019 -5.811 32.007 1.00 89.19 84 SER A N 1
ATOM 642 C CA . SER A 1 84 ? -23.064 -4.979 32.742 1.00 89.19 84 SER A CA 1
ATOM 643 C C . SER A 1 84 ? -22.824 -3.616 32.052 1.00 89.19 84 SER A C 1
ATOM 645 O O . SER A 1 84 ? -22.915 -3.533 30.818 1.00 89.19 84 SER A O 1
ATOM 647 N N . PRO A 1 85 ? -22.547 -2.527 32.798 1.00 92.25 85 PRO A N 1
ATOM 648 C CA . PRO A 1 85 ? -22.156 -1.236 32.220 1.00 92.25 85 PRO A CA 1
ATOM 649 C C . PRO A 1 85 ? -20.926 -1.332 31.306 1.00 92.25 85 PRO A C 1
ATOM 651 O O . PRO A 1 85 ? -20.856 -0.641 30.294 1.00 92.25 85 PRO A O 1
ATOM 654 N N . GLU A 1 86 ? -19.996 -2.236 31.609 1.00 92.00 86 GLU A N 1
ATOM 655 C CA . GLU A 1 86 ? -18.769 -2.469 30.842 1.00 92.00 86 GLU A CA 1
ATOM 656 C C . GLU A 1 86 ? -19.057 -3.036 29.449 1.00 92.00 86 GLU A C 1
ATOM 658 O O . GLU A 1 86 ? -18.392 -2.649 28.492 1.00 92.00 86 GLU A O 1
ATOM 663 N N . ILE A 1 87 ? -20.079 -3.891 29.306 1.00 93.00 87 ILE A N 1
ATOM 664 C CA . ILE A 1 87 ? -20.538 -4.365 27.990 1.00 93.00 87 ILE A CA 1
ATOM 665 C C . ILE A 1 87 ? -21.109 -3.203 27.178 1.00 93.00 87 ILE A C 1
ATOM 667 O O . ILE A 1 87 ? -20.824 -3.089 25.990 1.00 93.00 87 ILE A O 1
ATOM 671 N N . ARG A 1 88 ? -21.898 -2.318 27.803 1.00 92.94 88 ARG A N 1
ATOM 672 C CA . ARG A 1 88 ? -22.446 -1.141 27.106 1.00 92.94 88 ARG A CA 1
ATOM 673 C C . ARG A 1 88 ? -21.335 -0.200 26.647 1.00 92.94 88 ARG A C 1
ATOM 675 O O . ARG A 1 88 ? -21.385 0.264 25.514 1.00 92.94 88 ARG A O 1
ATOM 682 N N . ALA A 1 89 ? -20.338 0.034 27.499 1.00 93.75 89 ALA A N 1
ATOM 683 C CA . ALA A 1 89 ? -19.161 0.824 27.152 1.00 93.75 89 ALA A CA 1
ATOM 684 C C . ALA A 1 89 ? -18.373 0.178 26.003 1.00 93.75 89 ALA A C 1
ATOM 686 O O . ALA A 1 89 ? -18.069 0.845 25.026 1.00 93.75 89 ALA A O 1
ATOM 687 N N . PHE A 1 90 ? -18.131 -1.133 26.060 1.00 94.88 90 PHE A N 1
ATOM 688 C CA . PHE A 1 90 ? -17.461 -1.860 24.981 1.00 94.88 90 PHE A CA 1
ATOM 689 C C . PHE A 1 90 ? -18.203 -1.762 23.641 1.00 94.88 90 PHE A C 1
ATOM 691 O O . PHE A 1 90 ? -17.567 -1.568 22.611 1.00 94.88 90 PHE A O 1
ATOM 698 N N . LEU A 1 91 ? -19.537 -1.851 23.638 1.00 93.50 91 LEU A N 1
ATOM 699 C CA . LEU A 1 91 ? -20.337 -1.677 22.420 1.00 93.50 91 LEU A CA 1
ATOM 700 C C . LEU A 1 91 ? -20.269 -0.245 21.867 1.00 93.50 91 LEU A C 1
ATOM 702 O O . LEU A 1 91 ? -20.250 -0.077 20.651 1.00 93.50 91 LEU A O 1
ATOM 706 N N . ALA A 1 92 ? -20.230 0.771 22.733 1.00 94.69 92 ALA A N 1
ATOM 707 C CA . ALA A 1 92 ? -20.051 2.159 22.310 1.00 94.69 92 ALA A CA 1
ATOM 708 C C . ALA A 1 92 ? -18.655 2.380 21.704 1.00 94.69 92 ALA A C 1
ATOM 710 O O . ALA A 1 92 ? -18.540 2.940 20.615 1.00 94.69 92 ALA A O 1
ATOM 711 N N . ASP A 1 93 ? -17.615 1.859 22.357 1.00 95.31 93 ASP A N 1
ATOM 712 C CA . ASP A 1 93 ? -16.239 1.937 21.866 1.00 95.31 93 ASP A CA 1
ATOM 713 C C . ASP A 1 93 ? -16.097 1.198 20.526 1.00 95.31 93 ASP A C 1
ATOM 715 O O . ASP A 1 93 ? -15.492 1.720 19.595 1.00 95.31 93 ASP A O 1
ATOM 719 N N . LEU A 1 94 ? -16.741 0.035 20.363 1.00 95.31 94 LEU A N 1
ATOM 720 C CA . LEU A 1 94 ? -16.767 -0.693 19.090 1.00 95.31 94 LEU A CA 1
ATOM 721 C C . LEU A 1 94 ? -17.312 0.144 17.927 1.00 95.31 94 LEU A C 1
ATOM 723 O O . LEU A 1 94 ? -16.811 0.005 16.814 1.00 95.31 94 LEU A O 1
ATOM 727 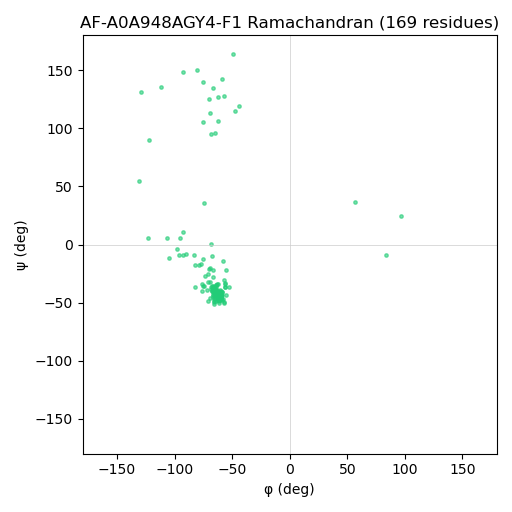N N . GLN A 1 95 ? -18.314 1.001 18.148 1.00 94.81 95 GLN A N 1
ATOM 728 C CA . GLN A 1 95 ? -18.832 1.871 17.084 1.00 94.81 95 GLN A CA 1
ATOM 729 C C . GLN A 1 95 ? -17.793 2.904 16.639 1.00 94.81 95 GLN A C 1
ATOM 731 O O . GLN A 1 95 ? -17.644 3.144 15.440 1.00 94.81 95 GLN A O 1
ATOM 736 N N . VAL A 1 96 ? -17.060 3.482 17.593 1.00 95.50 96 VAL A N 1
ATOM 737 C CA . VAL A 1 96 ? -15.985 4.443 17.313 1.00 95.50 96 VAL A CA 1
ATOM 738 C C . VAL A 1 96 ? -14.845 3.754 16.570 1.00 95.50 96 VAL A C 1
ATOM 740 O O . VAL A 1 96 ? -14.451 4.194 15.492 1.00 95.50 96 VAL A O 1
ATOM 743 N N . GLU A 1 97 ? -14.368 2.627 17.091 1.00 95.62 97 GLU A N 1
ATOM 744 C CA . GLU A 1 97 ? -13.273 1.865 16.489 1.00 95.62 97 GLU A CA 1
ATOM 745 C C . GLU A 1 97 ? -13.633 1.326 15.095 1.00 95.62 97 GLU A C 1
ATOM 747 O O . GLU A 1 97 ? -12.786 1.280 14.207 1.00 95.62 97 GLU A O 1
ATOM 752 N N . HIS A 1 98 ? -14.896 0.960 14.852 1.00 95.81 98 HIS A N 1
ATOM 753 C CA . HIS A 1 98 ? -15.352 0.562 13.519 1.00 95.81 98 HIS A CA 1
ATOM 754 C C . HIS A 1 98 ? -15.282 1.726 12.521 1.00 95.81 98 HIS A C 1
ATOM 756 O O . HIS A 1 98 ? -14.897 1.525 11.366 1.00 95.81 98 HIS A O 1
ATOM 762 N N . ALA A 1 99 ? -15.643 2.941 12.942 1.00 96.12 99 ALA A N 1
ATOM 763 C CA . ALA A 1 99 ? -15.512 4.128 12.100 1.00 96.12 99 ALA A CA 1
ATOM 764 C C . ALA A 1 99 ? -14.037 4.417 11.774 1.00 96.12 99 ALA A C 1
ATOM 766 O O . ALA A 1 99 ? -13.715 4.665 10.613 1.00 96.12 99 ALA A O 1
ATOM 767 N N . LEU A 1 100 ? -13.144 4.294 12.763 1.00 96.75 100 LEU A N 1
ATOM 768 C CA . LEU A 1 100 ? -11.699 4.443 12.566 1.00 96.75 100 LEU A CA 1
ATOM 769 C C . LEU A 1 100 ? -11.142 3.385 11.604 1.00 96.75 100 LEU A C 1
ATOM 771 O O . LEU A 1 100 ? -10.467 3.724 10.640 1.00 96.75 100 LEU A O 1
ATOM 775 N N . ASN A 1 101 ? -11.496 2.112 11.789 1.00 97.06 101 ASN A N 1
ATOM 776 C CA . ASN A 1 101 ? -11.060 1.039 10.891 1.00 97.06 101 ASN A CA 1
ATOM 777 C C . ASN A 1 101 ? -11.572 1.232 9.458 1.00 97.06 101 ASN A C 1
ATOM 779 O O . ASN A 1 101 ? -10.879 0.883 8.504 1.00 97.06 101 ASN A O 1
ATOM 783 N N . SER A 1 102 ? -12.775 1.787 9.293 1.00 96.50 102 SER A N 1
ATOM 784 C CA . SER A 1 102 ? -13.327 2.095 7.969 1.00 96.50 102 SER A CA 1
ATOM 785 C C . SER A 1 102 ? -12.540 3.214 7.281 1.00 96.50 102 SER A C 1
ATOM 787 O O . SER A 1 102 ? -12.281 3.122 6.083 1.00 96.50 102 SER A O 1
ATOM 789 N N . ALA A 1 103 ? -12.127 4.238 8.035 1.00 96.62 103 ALA A N 1
ATOM 790 C CA . ALA A 1 103 ? -11.275 5.310 7.527 1.00 96.62 103 ALA A CA 1
ATOM 791 C C . ALA A 1 103 ? -9.897 4.778 7.102 1.00 96.62 103 ALA A C 1
ATOM 793 O O . ALA A 1 103 ? -9.494 5.003 5.963 1.00 96.62 103 ALA A O 1
ATOM 794 N N . ASP A 1 104 ? -9.242 3.983 7.950 1.00 96.94 104 ASP A N 1
ATOM 795 C CA . ASP A 1 104 ? -7.929 3.394 7.650 1.00 96.94 104 ASP A CA 1
ATOM 796 C C . ASP A 1 104 ? -8.002 2.420 6.457 1.00 96.94 104 ASP A C 1
ATOM 798 O O . ASP A 1 104 ? -7.118 2.386 5.605 1.00 96.94 104 ASP A O 1
ATOM 802 N N . THR A 1 105 ? -9.100 1.667 6.321 1.00 96.50 105 THR A N 1
ATOM 803 C CA . THR A 1 105 ? -9.325 0.816 5.137 1.00 96.50 105 THR A CA 1
ATOM 804 C C . THR A 1 105 ? -9.478 1.658 3.868 1.00 96.50 105 THR A C 1
ATOM 806 O O . THR A 1 105 ? -8.970 1.285 2.812 1.00 96.50 105 THR A O 1
ATOM 809 N N . SER A 1 106 ? -10.150 2.809 3.953 1.00 95.12 106 SER A N 1
ATOM 810 C CA . SER A 1 106 ? -10.251 3.742 2.828 1.00 95.12 106 SER A CA 1
ATOM 811 C C . SER A 1 106 ? -8.892 4.343 2.459 1.00 95.12 106 SER A C 1
ATOM 813 O O . SER A 1 106 ? -8.629 4.535 1.273 1.00 95.12 106 SER A O 1
ATOM 815 N N . GLU A 1 107 ? -8.032 4.616 3.443 1.00 93.38 107 GLU A N 1
ATOM 816 C CA . GLU A 1 107 ? -6.660 5.086 3.216 1.00 93.38 107 GLU A CA 1
ATOM 817 C C . GLU A 1 107 ? -5.825 4.030 2.481 1.00 93.38 107 GLU A C 1
ATOM 819 O O . GLU A 1 107 ? -5.159 4.359 1.501 1.00 93.38 107 GLU A O 1
ATOM 824 N N . ILE A 1 108 ? -5.941 2.751 2.863 1.00 94.69 108 ILE A N 1
ATOM 825 C CA . ILE A 1 108 ? -5.306 1.633 2.143 1.00 94.69 108 ILE A CA 1
ATOM 826 C C . ILE A 1 108 ? -5.754 1.605 0.677 1.00 94.69 108 ILE A C 1
ATOM 828 O O . ILE A 1 108 ? -4.915 1.560 -0.221 1.00 94.69 108 ILE A O 1
ATOM 832 N N . ILE A 1 109 ? -7.064 1.661 0.416 1.00 91.31 109 ILE A N 1
ATOM 833 C CA . ILE A 1 109 ? -7.598 1.628 -0.957 1.00 91.31 109 ILE A CA 1
ATOM 834 C C . ILE A 1 109 ? -7.066 2.813 -1.774 1.00 91.31 109 ILE A C 1
ATOM 836 O O . ILE A 1 109 ? -6.690 2.655 -2.937 1.00 91.31 109 ILE A O 1
ATOM 840 N N . GLN A 1 110 ? -7.003 3.999 -1.169 1.00 88.81 110 GLN A N 1
ATOM 841 C CA . GLN A 1 110 ? -6.486 5.189 -1.834 1.00 88.81 110 GLN A CA 1
ATOM 842 C C . GLN A 1 110 ? -4.985 5.075 -2.137 1.00 88.81 110 GLN A C 1
ATOM 844 O O . GLN A 1 110 ? -4.559 5.411 -3.244 1.00 88.81 110 GLN A O 1
ATOM 849 N N . ALA A 1 111 ? -4.190 4.581 -1.186 1.00 88.44 111 ALA A N 1
ATOM 850 C CA . ALA A 1 111 ? -2.753 4.382 -1.354 1.00 88.44 111 ALA A CA 1
ATOM 851 C C . ALA A 1 111 ? -2.435 3.339 -2.442 1.00 88.44 111 ALA A C 1
ATOM 853 O O . ALA A 1 111 ? -1.462 3.503 -3.189 1.00 88.44 111 ALA A O 1
ATOM 854 N N . GLN A 1 112 ? -3.278 2.309 -2.577 1.00 84.00 112 GLN A N 1
ATOM 855 C CA . GLN A 1 112 ? -3.111 1.226 -3.552 1.00 84.00 112 GLN A CA 1
ATOM 856 C C . GLN A 1 112 ? -3.311 1.652 -5.007 1.00 84.00 112 GLN A C 1
ATOM 858 O O . GLN A 1 112 ? -2.614 1.134 -5.875 1.00 84.00 112 GLN A O 1
ATOM 863 N N . ALA A 1 113 ? -4.177 2.629 -5.296 1.00 79.81 113 ALA A N 1
ATOM 864 C CA . ALA A 1 113 ? -4.382 3.103 -6.670 1.00 79.81 113 ALA A CA 1
ATOM 865 C C . ALA A 1 113 ? -3.071 3.577 -7.338 1.00 79.81 113 ALA A C 1
ATOM 867 O O . ALA A 1 113 ? -2.863 3.371 -8.534 1.00 79.81 113 ALA A O 1
ATOM 868 N N . PHE A 1 114 ? -2.152 4.162 -6.561 1.00 72.69 114 PHE A N 1
ATOM 869 C CA . PHE A 1 114 ? -0.819 4.531 -7.047 1.00 72.69 114 PHE A CA 1
ATOM 870 C C . PHE A 1 114 ? 0.110 3.328 -7.206 1.00 72.69 114 PHE A C 1
ATOM 872 O O . PHE A 1 114 ? 0.900 3.293 -8.147 1.00 72.69 114 PHE A O 1
ATOM 879 N N . GLN A 1 115 ? 0.010 2.331 -6.328 1.00 79.12 115 GLN A N 1
ATOM 880 C CA . GLN A 1 115 ? 0.810 1.114 -6.433 1.00 79.12 115 GLN A CA 1
ATOM 881 C C . GLN A 1 115 ? 0.441 0.295 -7.685 1.00 79.12 115 GLN A C 1
ATOM 883 O O . GLN A 1 115 ? 1.335 -0.224 -8.354 1.00 79.12 115 GLN A O 1
ATOM 888 N N . ASP A 1 116 ? -0.838 0.255 -8.070 1.00 79.44 116 ASP A N 1
ATOM 889 C CA . ASP A 1 116 ? -1.285 -0.352 -9.334 1.00 79.44 116 ASP A CA 1
ATOM 890 C C . ASP A 1 116 ? -0.686 0.362 -10.553 1.00 79.44 116 ASP A C 1
ATOM 892 O O . ASP A 1 116 ? -0.217 -0.278 -11.500 1.00 79.44 116 ASP A O 1
ATOM 896 N N . LEU A 1 117 ? -0.643 1.696 -10.514 1.00 75.44 117 LEU A N 1
ATOM 897 C CA . LEU A 1 117 ? -0.028 2.506 -11.563 1.00 75.44 117 LEU A CA 1
ATOM 898 C C . LEU A 1 117 ? 1.482 2.231 -11.671 1.00 75.44 117 LEU A C 1
ATOM 900 O O . LEU A 1 117 ? 2.005 2.049 -12.770 1.00 75.44 117 LEU A O 1
ATOM 904 N N . VAL A 1 118 ? 2.178 2.110 -10.535 1.00 77.12 118 VAL A N 1
ATOM 905 C CA . VAL A 1 118 ? 3.593 1.701 -10.482 1.00 77.12 118 VAL A CA 1
ATOM 906 C C . VAL 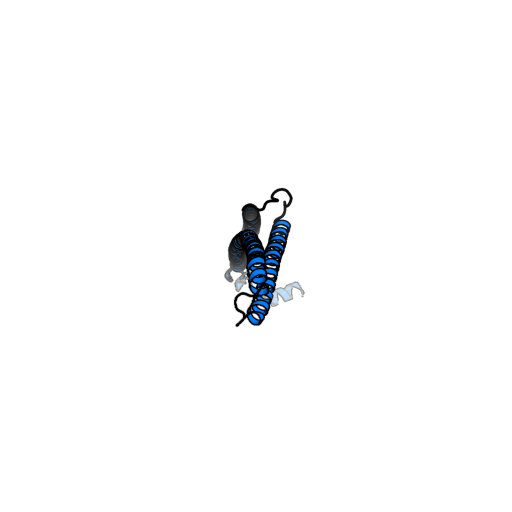A 1 118 ? 3.784 0.312 -11.099 1.00 77.12 118 VAL A C 1
ATOM 908 O O . VAL A 1 118 ? 4.725 0.112 -11.868 1.00 77.12 118 VAL A O 1
ATOM 911 N N . GLY A 1 119 ? 2.895 -0.643 -10.819 1.00 78.94 119 GLY A N 1
ATOM 912 C CA . GLY A 1 119 ? 2.956 -1.985 -11.403 1.00 78.94 119 GLY A CA 1
ATOM 913 C C . GLY A 1 119 ? 2.883 -1.969 -12.934 1.00 78.94 119 GLY A C 1
ATOM 914 O O . GLY A 1 119 ? 3.644 -2.669 -13.606 1.00 78.94 119 GLY A O 1
ATOM 915 N N . GLN A 1 120 ? 2.029 -1.115 -13.504 1.00 81.06 120 GLN A N 1
ATOM 916 C CA . GLN A 1 120 ? 1.957 -0.913 -14.957 1.00 81.06 120 GLN A CA 1
ATOM 917 C C . GLN A 1 120 ? 3.250 -0.312 -15.515 1.00 81.06 120 GLN A C 1
ATOM 919 O O . GLN A 1 120 ? 3.748 -0.771 -16.546 1.00 81.06 120 GLN A O 1
ATOM 924 N N . VAL A 1 121 ? 3.828 0.665 -14.816 1.00 78.94 121 VAL A N 1
ATOM 925 C CA . VAL A 1 121 ? 5.113 1.262 -15.192 1.00 78.94 121 VAL A CA 1
ATOM 926 C C . VAL A 1 121 ? 6.234 0.224 -15.201 1.00 78.94 121 VAL A C 1
ATOM 928 O O . VAL A 1 121 ? 6.975 0.145 -16.180 1.00 78.94 121 VAL A O 1
ATOM 931 N N . ILE A 1 122 ? 6.353 -0.591 -14.151 1.00 78.62 122 ILE A N 1
ATOM 932 C CA . ILE A 1 122 ? 7.389 -1.629 -14.067 1.00 78.62 122 ILE A CA 1
ATOM 933 C C . ILE A 1 122 ? 7.252 -2.617 -15.229 1.00 78.62 122 ILE A C 1
ATOM 935 O O . ILE A 1 122 ? 8.251 -2.941 -15.868 1.00 78.62 122 ILE A O 1
ATOM 939 N N . ASN A 1 123 ? 6.032 -3.037 -15.572 1.00 81.44 123 ASN A N 1
ATOM 940 C CA . ASN A 1 123 ? 5.802 -3.910 -16.726 1.00 81.44 123 ASN A CA 1
ATOM 941 C C . ASN A 1 123 ? 6.265 -3.277 -18.047 1.00 81.44 123 ASN A C 1
ATOM 943 O O . ASN A 1 123 ? 6.928 -3.942 -18.842 1.00 81.44 123 ASN A O 1
ATOM 947 N N . LYS A 1 124 ? 5.977 -1.990 -18.274 1.00 78.44 124 LYS A N 1
ATOM 948 C CA . LYS A 1 124 ? 6.463 -1.274 -19.465 1.00 78.44 124 LYS A CA 1
ATOM 949 C C . LYS A 1 124 ? 7.990 -1.173 -19.496 1.00 78.44 124 LYS A C 1
ATOM 951 O O . LYS A 1 124 ? 8.583 -1.372 -20.553 1.00 78.44 124 LYS A O 1
ATOM 956 N N . LEU A 1 125 ? 8.627 -0.907 -18.351 1.00 80.25 125 LEU A N 1
ATOM 957 C CA . LEU A 1 125 ? 10.089 -0.893 -18.240 1.00 80.25 125 LEU A CA 1
ATOM 958 C C . LEU A 1 125 ? 10.695 -2.262 -18.552 1.00 80.25 125 LEU A C 1
ATOM 960 O O . LEU A 1 125 ? 11.685 -2.317 -19.269 1.00 80.25 125 LEU A O 1
ATOM 964 N N . MET A 1 126 ? 10.100 -3.355 -18.067 1.00 79.62 126 MET A N 1
ATOM 965 C CA . MET A 1 126 ? 10.578 -4.708 -18.374 1.00 79.62 126 MET A CA 1
ATOM 966 C C . MET A 1 126 ? 10.518 -5.003 -19.876 1.00 79.62 126 MET A C 1
ATOM 968 O O . MET A 1 126 ? 11.491 -5.493 -20.437 1.00 79.62 126 MET A O 1
ATOM 972 N N . VAL A 1 127 ? 9.416 -4.645 -20.545 1.00 83.38 127 VAL A N 1
ATOM 973 C CA . VAL A 1 127 ? 9.291 -4.806 -22.005 1.00 83.38 127 VAL A CA 1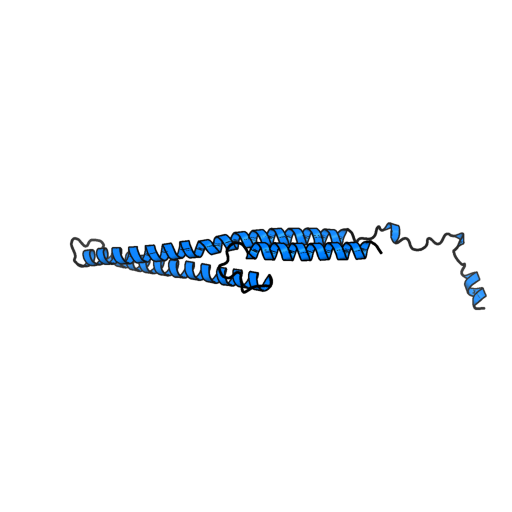
ATOM 974 C C . VAL A 1 127 ? 10.333 -3.967 -22.748 1.00 83.38 127 VAL A C 1
ATOM 976 O O . VAL A 1 127 ? 10.913 -4.434 -23.724 1.00 83.38 127 VAL A O 1
ATOM 979 N N . LEU A 1 128 ? 10.591 -2.741 -22.292 1.00 81.44 128 LEU A N 1
ATOM 980 C CA . LEU A 1 128 ? 11.603 -1.872 -22.889 1.00 81.44 128 LEU A CA 1
ATOM 981 C C . LEU A 1 128 ? 13.017 -2.437 -22.735 1.00 81.44 128 LEU A C 1
ATOM 983 O O . LEU A 1 128 ? 13.764 -2.462 -23.707 1.00 81.44 128 LEU A O 1
ATOM 987 N N . VAL A 1 129 ? 13.374 -2.901 -21.536 1.00 81.31 129 VAL A N 1
ATOM 988 C CA . VAL A 1 129 ? 14.677 -3.530 -21.283 1.00 81.31 129 VAL A CA 1
ATOM 989 C C . VAL A 1 129 ? 14.850 -4.756 -22.173 1.00 81.31 129 VAL A C 1
ATOM 991 O O . VAL A 1 129 ? 15.881 -4.863 -22.823 1.00 81.31 129 VAL A O 1
ATOM 994 N N . GLN A 1 130 ? 13.825 -5.606 -22.297 1.00 82.69 130 GLN A N 1
ATOM 995 C CA . GLN A 1 130 ? 13.867 -6.772 -23.182 1.00 82.69 130 GLN A CA 1
ATOM 996 C C . GLN A 1 130 ? 14.141 -6.380 -24.641 1.00 82.69 130 GLN A C 1
ATOM 998 O O . GLN A 1 130 ? 15.021 -6.948 -25.276 1.00 82.69 130 GLN A O 1
ATOM 1003 N N . LYS A 1 131 ? 13.438 -5.366 -25.165 1.00 81.38 131 LYS A N 1
ATOM 1004 C CA . LYS A 1 131 ? 13.686 -4.861 -26.525 1.00 81.38 131 LYS A CA 1
ATOM 1005 C C . LYS A 1 131 ? 15.107 -4.329 -26.700 1.00 81.38 131 LYS A C 1
ATOM 1007 O O . LYS A 1 131 ? 15.722 -4.560 -27.733 1.00 81.38 131 LYS A O 1
ATOM 1012 N N . MET A 1 132 ? 15.618 -3.591 -25.713 1.00 79.38 132 MET A N 1
ATOM 1013 C CA . MET A 1 132 ? 16.989 -3.079 -25.759 1.00 79.38 132 MET A CA 1
ATOM 1014 C C . MET A 1 132 ? 18.010 -4.217 -25.729 1.00 79.38 132 MET A C 1
ATOM 1016 O O . MET A 1 132 ? 18.984 -4.161 -26.473 1.00 79.38 132 MET A O 1
ATO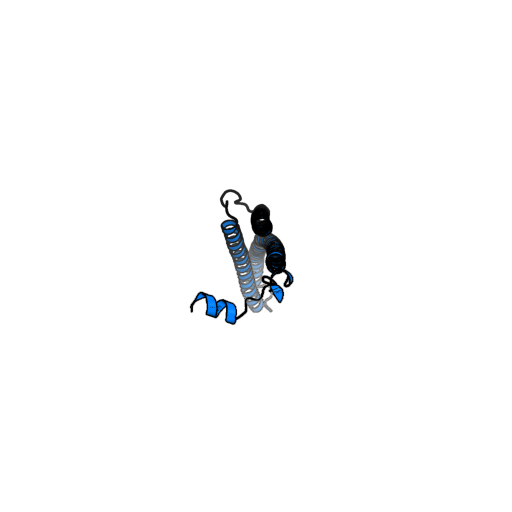M 1020 N N . GLU A 1 133 ? 17.794 -5.242 -24.903 1.00 83.62 133 GLU A N 1
ATOM 1021 C CA . GLU A 1 133 ? 18.632 -6.444 -24.876 1.00 83.62 133 GLU A CA 1
ATOM 1022 C C . GLU A 1 133 ? 18.643 -7.140 -26.241 1.00 83.62 133 GLU A C 1
ATOM 1024 O O . GLU A 1 133 ? 19.722 -7.406 -26.768 1.00 83.62 133 GLU A O 1
ATOM 1029 N N . ASP A 1 134 ? 17.476 -7.350 -26.854 1.00 83.12 134 ASP A N 1
ATOM 1030 C CA . ASP A 1 134 ? 17.359 -7.979 -28.174 1.00 83.12 134 ASP A CA 1
ATOM 1031 C C . ASP A 1 134 ? 18.098 -7.168 -29.257 1.00 83.12 134 ASP A C 1
ATOM 1033 O O . ASP A 1 134 ? 18.865 -7.726 -30.046 1.00 83.12 134 ASP A O 1
ATOM 1037 N N . SER A 1 135 ? 17.937 -5.840 -29.264 1.00 80.69 135 SER A N 1
ATOM 1038 C CA . SER A 1 135 ? 18.634 -4.956 -30.207 1.00 80.69 135 SER A CA 1
ATOM 1039 C C . SER A 1 135 ? 20.148 -4.920 -29.973 1.00 80.69 135 SER A C 1
ATOM 1041 O O . SER A 1 135 ? 20.915 -4.907 -30.932 1.00 80.69 135 SER A O 1
ATOM 1043 N N . LEU A 1 136 ? 20.611 -4.937 -28.717 1.00 81.38 136 LEU A N 1
ATOM 1044 C CA . LEU A 1 136 ? 22.042 -5.021 -28.401 1.00 81.38 136 LEU A CA 1
ATOM 1045 C C . LEU A 1 136 ? 22.641 -6.358 -28.847 1.00 81.38 136 LEU A C 1
ATOM 1047 O O . LEU A 1 136 ? 23.748 -6.374 -29.381 1.00 81.38 136 LEU A O 1
ATOM 1051 N N . VAL A 1 137 ? 21.919 -7.467 -28.665 1.00 82.75 137 VAL A N 1
ATOM 1052 C CA . VAL A 1 137 ? 22.332 -8.785 -29.168 1.00 82.75 137 VAL A CA 1
ATOM 1053 C C . VAL A 1 137 ? 22.441 -8.767 -30.689 1.00 82.75 137 VAL A C 1
ATOM 1055 O O . VAL A 1 137 ? 23.435 -9.257 -31.217 1.00 82.75 137 VAL A O 1
ATOM 1058 N N . HIS A 1 138 ? 21.481 -8.166 -31.393 1.00 77.44 138 HIS A N 1
ATOM 1059 C CA . HIS A 1 138 ? 21.545 -8.044 -32.849 1.00 77.44 138 HIS A CA 1
ATOM 1060 C C . HIS A 1 138 ? 22.788 -7.262 -33.301 1.00 77.44 138 HIS A C 1
ATOM 1062 O O . HIS A 1 138 ? 23.511 -7.729 -34.175 1.00 77.44 138 HIS A O 1
ATOM 1068 N N . LEU A 1 139 ? 23.108 -6.149 -32.629 1.00 77.44 139 LEU A N 1
ATOM 1069 C CA . LEU A 1 139 ? 24.312 -5.354 -32.909 1.00 77.44 139 LEU A CA 1
ATOM 1070 C C . LEU A 1 139 ? 25.619 -6.118 -32.639 1.00 77.44 139 LEU A C 1
ATOM 1072 O O . LEU A 1 139 ? 26.608 -5.904 -33.333 1.00 77.44 139 LEU A O 1
ATOM 1076 N N . LEU A 1 140 ? 25.643 -6.988 -31.626 1.00 74.56 140 LEU A N 1
ATOM 1077 C CA . LEU A 1 140 ? 26.807 -7.812 -31.279 1.00 74.56 140 LEU A CA 1
ATOM 1078 C C . LEU A 1 140 ? 27.007 -8.995 -32.238 1.00 74.56 140 LEU A C 1
ATOM 1080 O O . LEU A 1 140 ? 28.146 -9.386 -32.480 1.00 74.56 140 LEU A O 1
ATOM 1084 N N . VAL A 1 141 ? 25.921 -9.579 -32.747 1.00 70.19 141 VAL A N 1
ATOM 1085 C CA . VAL A 1 141 ? 25.953 -10.749 -33.642 1.00 70.19 141 VAL A CA 1
ATOM 1086 C C . VAL A 1 141 ? 26.215 -10.340 -35.093 1.00 70.19 141 VAL A C 1
ATOM 1088 O O . VAL A 1 141 ? 26.950 -11.032 -35.794 1.00 70.19 141 VAL A O 1
ATOM 1091 N N . ASP A 1 142 ? 25.678 -9.205 -35.538 1.00 61.12 142 ASP A N 1
ATOM 1092 C CA . ASP A 1 142 ? 25.835 -8.732 -36.920 1.00 61.12 142 ASP A CA 1
ATOM 1093 C C . ASP A 1 142 ? 27.233 -8.148 -37.217 1.00 61.12 142 ASP A C 1
ATOM 1095 O O . ASP A 1 142 ? 27.582 -7.953 -38.383 1.00 61.12 142 ASP A O 1
ATOM 1099 N N . ASP A 1 143 ? 28.050 -7.889 -36.187 1.00 56.09 143 ASP A N 1
ATOM 1100 C CA . ASP A 1 143 ? 29.429 -7.394 -36.328 1.00 56.09 143 ASP A CA 1
ATOM 1101 C C . ASP A 1 143 ? 30.486 -8.519 -36.287 1.00 56.09 143 ASP A C 1
ATOM 1103 O O . ASP A 1 143 ? 31.684 -8.229 -36.329 1.00 56.09 143 ASP A O 1
ATOM 1107 N N . GLU A 1 144 ? 30.095 -9.807 -36.257 1.00 52.25 144 GLU A N 1
ATOM 1108 C CA . GLU A 1 144 ? 31.043 -10.888 -36.564 1.00 52.25 144 GLU A CA 1
ATOM 1109 C C . GLU A 1 144 ? 31.402 -10.837 -38.062 1.00 52.25 144 GLU A C 1
ATOM 1111 O O . GLU A 1 144 ? 30.546 -11.076 -38.920 1.00 52.25 144 GLU A O 1
ATOM 1116 N N . PRO A 1 145 ? 32.662 -10.527 -38.429 1.00 51.69 145 PRO A N 1
ATOM 1117 C CA . PRO A 1 145 ? 33.052 -10.516 -39.826 1.00 51.69 145 PRO A CA 1
ATOM 1118 C C . PRO A 1 145 ? 32.994 -11.944 -40.370 1.00 51.69 145 PRO A C 1
ATOM 1120 O O . PRO A 1 145 ? 33.516 -12.871 -39.751 1.00 51.69 145 PRO A O 1
ATOM 1123 N N . ASP A 1 146 ? 32.407 -12.101 -41.560 1.00 54.22 146 ASP A N 1
ATOM 1124 C CA . ASP A 1 146 ? 32.462 -13.336 -42.341 1.00 54.22 146 ASP A CA 1
ATOM 1125 C C . ASP A 1 146 ? 33.908 -13.881 -42.320 1.00 54.22 146 ASP A C 1
ATOM 1127 O O . ASP A 1 146 ? 34.825 -13.179 -42.775 1.00 54.22 146 ASP A O 1
ATOM 1131 N N . PRO A 1 147 ? 34.165 -15.096 -41.792 1.00 55.09 147 PRO A N 1
ATOM 1132 C CA . PRO A 1 147 ? 35.514 -15.655 -41.724 1.00 55.09 147 PRO A CA 1
ATOM 1133 C C . PRO A 1 147 ? 36.180 -15.768 -43.108 1.00 55.09 147 PRO A C 1
ATOM 1135 O O . PRO A 1 147 ? 37.401 -15.915 -43.186 1.00 55.09 147 PRO A O 1
ATOM 1138 N N . GLY A 1 148 ? 35.419 -15.635 -44.203 1.00 53.94 148 GLY A N 1
ATOM 1139 C CA . GLY A 1 148 ? 35.936 -15.524 -45.569 1.00 53.94 148 GLY A CA 1
ATOM 1140 C C . GLY A 1 148 ? 36.657 -14.208 -45.907 1.00 53.94 148 GLY A C 1
ATOM 1141 O O . GLY A 1 148 ? 37.468 -14.195 -46.833 1.00 53.94 148 GLY A O 1
ATOM 11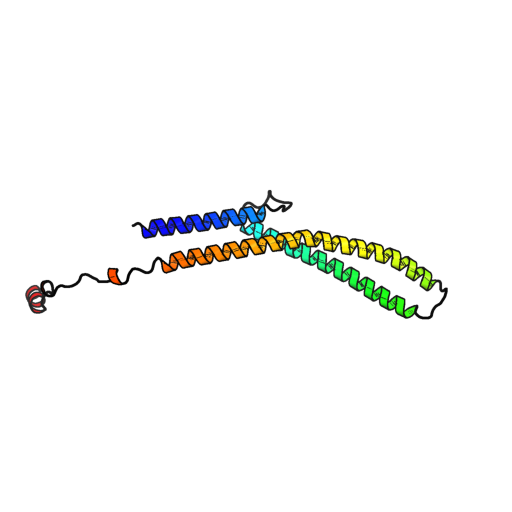42 N N . LEU A 1 149 ? 36.430 -13.117 -45.166 1.00 50.41 149 LEU A N 1
ATOM 1143 C CA . LEU A 1 149 ? 37.074 -11.809 -45.394 1.00 50.41 149 LEU A CA 1
ATOM 1144 C C . LEU A 1 149 ? 38.398 -11.631 -44.628 1.00 50.41 149 LEU A C 1
ATOM 1146 O O . LEU A 1 149 ? 39.126 -10.671 -44.879 1.00 50.41 149 LEU A O 1
ATOM 1150 N N . LEU A 1 150 ? 38.740 -12.569 -43.737 1.00 51.31 150 LEU A N 1
ATOM 1151 C CA . LEU A 1 150 ? 40.038 -12.639 -43.049 1.00 51.31 150 LEU A CA 1
ATOM 1152 C C . LEU A 1 150 ? 41.061 -13.532 -43.768 1.00 51.31 150 LEU A C 1
ATOM 1154 O O . LEU A 1 150 ? 42.142 -13.793 -43.235 1.00 51.31 150 LEU A O 1
ATOM 1158 N N . ALA A 1 151 ? 40.778 -13.960 -45.001 1.00 53.66 151 ALA A N 1
ATOM 1159 C CA . ALA A 1 151 ? 41.834 -14.419 -45.887 1.00 53.66 151 ALA A CA 1
ATOM 1160 C C . ALA A 1 151 ? 42.694 -13.201 -46.261 1.00 53.66 151 ALA A C 1
ATOM 1162 O O . ALA A 1 151 ? 42.373 -12.445 -47.179 1.00 53.66 151 ALA A O 1
ATOM 1163 N N . GLY A 1 152 ? 43.789 -12.994 -45.520 1.00 55.22 152 GLY A N 1
ATOM 1164 C CA . GLY A 1 152 ? 44.876 -12.110 -45.943 1.00 55.22 152 GLY A CA 1
ATOM 1165 C C . GLY A 1 152 ? 45.304 -12.423 -47.385 1.00 55.22 152 GLY A C 1
ATOM 1166 O O . GLY A 1 152 ? 44.939 -13.479 -47.910 1.00 55.22 152 GLY A O 1
ATOM 1167 N N . PRO A 1 153 ? 46.053 -11.527 -48.055 1.00 55.59 153 PRO A N 1
ATOM 1168 C CA . PRO A 1 153 ? 46.407 -11.693 -49.461 1.00 55.59 153 PRO A CA 1
ATOM 1169 C C . PRO A 1 153 ? 46.920 -13.112 -49.704 1.00 55.59 153 PRO A C 1
ATOM 1171 O O . PRO A 1 153 ? 47.929 -13.524 -49.132 1.00 55.59 153 PRO A O 1
ATOM 1174 N N . VAL A 1 154 ? 46.176 -13.877 -50.506 1.00 56.66 154 VAL A N 1
ATOM 1175 C CA . VAL A 1 154 ? 46.562 -15.234 -50.879 1.00 56.66 154 VAL A CA 1
ATOM 11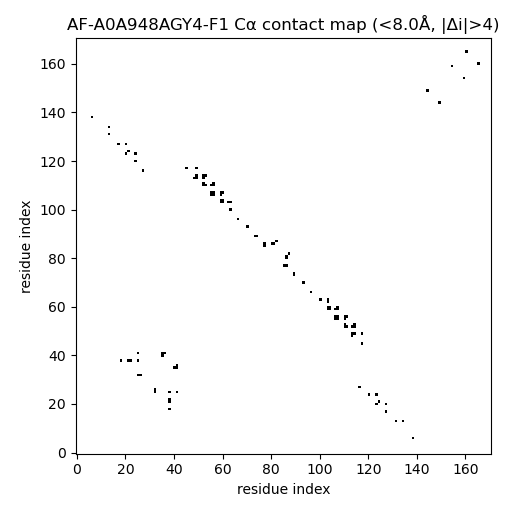76 C C . VAL A 1 154 ? 47.869 -15.095 -51.641 1.00 56.66 154 VAL A C 1
ATOM 1178 O O . VAL A 1 154 ? 47.886 -14.622 -52.779 1.00 56.66 154 VAL A O 1
ATOM 1181 N N . VAL A 1 155 ? 48.975 -15.471 -51.001 1.00 56.44 155 VAL A N 1
ATOM 1182 C CA . VAL A 1 155 ? 50.258 -15.614 -51.679 1.00 56.44 155 VAL A CA 1
ATOM 1183 C C . VAL A 1 155 ? 50.061 -16.753 -52.669 1.00 56.44 155 VAL A C 1
ATOM 1185 O O . VAL A 1 155 ? 50.095 -17.930 -52.315 1.00 56.44 155 VAL A O 1
ATOM 1188 N N . THR A 1 156 ? 49.753 -16.413 -53.919 1.00 54.47 156 THR A N 1
ATOM 1189 C CA . THR A 1 156 ? 49.847 -17.395 -54.996 1.00 54.47 156 THR A CA 1
ATOM 1190 C C . THR A 1 156 ? 51.299 -17.887 -55.028 1.00 54.47 156 THR A C 1
ATOM 1192 O O . THR A 1 156 ? 52.200 -17.077 -54.814 1.00 54.47 156 THR A O 1
ATOM 1195 N N . PRO A 1 157 ? 51.576 -19.176 -55.294 1.00 57.16 157 PRO A N 1
ATOM 1196 C CA . PRO A 1 157 ? 52.948 -19.696 -55.299 1.00 57.16 157 PRO A CA 1
ATOM 1197 C C . PRO A 1 157 ? 53.894 -18.931 -56.239 1.00 57.16 157 PRO A C 1
ATOM 1199 O O . PRO A 1 157 ? 55.100 -18.955 -56.048 1.00 57.16 157 PRO A O 1
ATOM 1202 N N . ALA A 1 158 ? 53.342 -18.227 -57.233 1.00 57.09 158 ALA A N 1
ATOM 1203 C CA . ALA A 1 158 ? 54.074 -17.376 -58.166 1.00 57.09 158 ALA A CA 1
ATOM 1204 C C . ALA A 1 158 ? 54.494 -16.006 -57.591 1.00 57.09 158 ALA A C 1
ATOM 1206 O O . ALA A 1 158 ? 55.341 -15.347 -58.179 1.00 57.09 158 ALA A O 1
ATOM 1207 N N . ALA A 1 159 ? 53.896 -15.565 -56.480 1.00 58.38 159 ALA A N 1
ATOM 1208 C CA . ALA A 1 159 ? 54.206 -14.312 -55.785 1.00 58.38 159 ALA A CA 1
ATOM 1209 C C . ALA A 1 159 ? 54.983 -14.536 -54.473 1.00 58.38 159 ALA A C 1
ATOM 1211 O O . ALA A 1 159 ? 55.197 -13.593 -53.710 1.00 58.38 159 ALA A O 1
ATOM 1212 N N . ALA A 1 160 ? 55.376 -15.781 -54.187 1.00 61.72 160 ALA A N 1
ATOM 1213 C CA . ALA A 1 160 ? 56.262 -16.096 -53.079 1.00 61.72 160 ALA A CA 1
ATOM 1214 C C . ALA A 1 160 ? 57.690 -15.692 -53.467 1.00 61.72 160 ALA A C 1
ATOM 1216 O O . ALA A 1 160 ? 58.319 -16.353 -54.288 1.00 61.72 160 ALA A O 1
ATOM 1217 N N . VAL A 1 161 ? 58.176 -14.593 -52.891 1.00 66.44 161 VAL A N 1
ATOM 1218 C CA . VAL A 1 161 ? 59.587 -14.196 -52.986 1.00 66.44 161 VAL A CA 1
ATOM 1219 C C . VAL A 1 161 ? 60.428 -15.287 -52.326 1.00 66.44 161 VAL A C 1
ATOM 1221 O O . VAL A 1 161 ? 60.136 -15.695 -51.197 1.00 66.44 161 VAL A O 1
ATOM 1224 N N . SER A 1 162 ? 61.425 -15.802 -53.042 1.00 71.56 162 SER A N 1
ATOM 1225 C CA . SER A 1 162 ? 62.286 -16.870 -52.522 1.00 71.56 162 SER A CA 1
ATOM 1226 C C . SER A 1 162 ? 63.370 -16.297 -51.605 1.00 71.56 162 SER A C 1
ATOM 1228 O O . SER A 1 162 ? 63.798 -15.160 -51.773 1.00 71.56 162 SER A O 1
ATOM 1230 N N . GLN A 1 163 ? 63.815 -17.078 -50.617 1.00 67.56 163 GLN A N 1
ATOM 1231 C CA . GLN A 1 163 ? 64.837 -16.649 -49.652 1.00 67.56 163 GLN A CA 1
ATOM 1232 C C . GLN A 1 163 ? 66.145 -16.221 -50.347 1.00 67.56 163 GLN A C 1
ATOM 1234 O O . GLN A 1 163 ? 66.801 -15.294 -49.886 1.00 67.56 163 GLN A O 1
ATOM 1239 N N . ASP A 1 164 ? 66.454 -16.827 -51.496 1.00 70.44 164 ASP A N 1
ATOM 1240 C CA . ASP A 1 164 ? 67.623 -16.499 -52.314 1.00 70.44 164 ASP A CA 1
ATOM 1241 C C . ASP A 1 164 ? 67.530 -15.075 -52.910 1.00 70.44 164 ASP A C 1
ATOM 1243 O O . ASP A 1 164 ? 68.522 -14.353 -52.947 1.00 70.44 164 ASP A O 1
ATOM 1247 N N . GLU A 1 165 ? 66.330 -14.617 -53.295 1.00 70.25 165 GLU A N 1
ATOM 1248 C CA . GLU A 1 165 ? 66.102 -13.242 -53.784 1.00 70.25 165 GLU A CA 1
ATOM 1249 C C . GLU A 1 165 ? 66.207 -12.194 -52.664 1.00 70.25 165 GLU A C 1
ATOM 1251 O O . GLU A 1 165 ? 66.495 -11.025 -52.924 1.00 70.25 165 GLU A O 1
ATOM 1256 N N . VAL A 1 166 ? 65.957 -12.600 -51.415 1.00 69.56 166 VAL A N 1
ATOM 1257 C CA . VAL A 1 166 ? 66.131 -11.734 -50.240 1.00 69.56 166 VAL A CA 1
ATOM 1258 C C . VAL A 1 166 ? 67.613 -11.604 -49.893 1.00 69.56 166 VAL A C 1
ATOM 1260 O O . VAL A 1 166 ? 68.057 -10.501 -49.572 1.00 69.56 166 VAL A O 1
ATOM 1263 N N . ASP A 1 167 ? 68.377 -12.692 -49.995 1.00 74.94 167 ASP A N 1
ATOM 1264 C CA . ASP A 1 167 ? 69.816 -12.693 -49.714 1.00 74.94 167 ASP A CA 1
ATOM 1265 C C . ASP A 1 167 ? 70.606 -11.874 -50.757 1.00 74.94 167 ASP A C 1
ATOM 1267 O O . ASP A 1 167 ? 71.514 -11.132 -50.379 1.00 74.94 167 ASP A O 1
ATOM 1271 N N . ASP A 1 168 ? 70.197 -11.881 -52.032 1.00 76.88 168 ASP A N 1
ATOM 1272 C CA . ASP A 1 168 ? 70.792 -11.047 -53.096 1.00 76.88 168 ASP A CA 1
ATOM 1273 C C . ASP A 1 168 ? 70.562 -9.532 -52.906 1.00 76.88 168 ASP A C 1
ATOM 1275 O O . ASP A 1 168 ? 71.307 -8.712 -53.446 1.00 76.88 168 ASP A O 1
ATOM 1279 N N . LEU A 1 169 ? 69.541 -9.121 -52.143 1.00 73.38 169 LEU A N 1
ATOM 1280 C CA . LEU A 1 169 ? 69.231 -7.702 -51.916 1.00 73.38 169 LEU A CA 1
ATOM 1281 C C . LEU A 1 169 ? 70.095 -7.071 -50.808 1.00 73.38 169 LEU A C 1
ATOM 1283 O O . LEU A 1 169 ? 70.190 -5.843 -50.722 1.00 73.38 169 LEU A O 1
ATOM 1287 N N . PHE A 1 170 ? 70.716 -7.898 -49.963 1.00 62.22 170 PHE A N 1
ATOM 1288 C CA . PHE A 1 170 ? 71.515 -7.460 -48.813 1.00 62.22 170 PHE A CA 1
ATOM 1289 C C . PHE A 1 170 ? 72.966 -7.984 -48.819 1.00 62.22 170 PHE A C 1
ATOM 1291 O O . PHE A 1 170 ? 73.684 -7.741 -47.843 1.00 62.22 170 PHE A O 1
ATOM 1298 N N . GLY A 1 171 ? 73.389 -8.668 -49.890 1.00 54.78 171 GLY A N 1
ATOM 1299 C CA . GLY A 1 171 ? 74.750 -9.179 -50.124 1.00 54.78 171 GLY A CA 1
ATOM 1300 C C . GLY A 1 171 ? 75.662 -8.245 -50.914 1.00 54.78 171 GLY A C 1
ATOM 1301 O O . GLY A 1 171 ? 75.177 -7.569 -51.848 1.00 54.78 171 GLY A O 1
#

Sequence (171 aa):
MNNLENLRHDLVDMVEELRATLLDIGDQGLPQTNVVSNARDRLRYIAALTEQSAGQTLNAAEAIADRLRAQKARAAELVGKTRSPEIRAFLADLQVEHALNSADTSEIIQAQAFQDLVGQVINKLMVLVQKMEDSLVHLLVDDEPDPGLLAGPVVTPAAAVSQDEVDDLFG

pLDDT: mean 78.61, std 14.67, range [48.28, 98.0]

Radius of gyration: 35.54 Å; Cα contacts (8 Å, |Δi|>4): 60; chains: 1; bounding box: 101×40×91 Å

Nearest PDB structures (foldseek):
  7o40-assembly1_A  TM=5.582E-01  e=3.989E+00  Synechocystis sp. PCC 6803 substr. Kazusa
  6u28-assembly2_D  TM=5.250E-01  e=6.571E+00  Homo sapiens
  8tgd-assembly2_D  TM=4.777E-01  e=7.342E+00  Homo sapiens
  7a0g-assembly1_EEE  TM=2.817E-01  e=3.774E+00  Serratia marcescens
  8ts7-assembly1_B  TM=3.414E-01  e=6.571E+00  Homo sapiens

Solvent-accessible surface area (backbone atoms only — not comparable to full-atom values): 9856 Å² total; per-residue (Å²): 120,66,66,66,55,48,55,53,48,54,52,50,53,52,52,50,53,51,51,52,50,44,49,56,59,56,64,80,72,57,97,67,73,87,78,57,92,44,56,69,56,42,54,51,49,52,50,52,50,45,53,50,26,51,49,52,32,49,54,33,51,50,54,45,51,53,52,52,52,52,49,52,55,55,51,61,77,46,63,90,66,75,97,47,72,66,57,54,50,50,56,54,50,48,55,55,52,50,53,51,46,52,51,34,52,50,49,32,58,58,28,42,59,55,47,56,51,50,52,54,41,52,53,54,50,52,54,51,50,51,52,50,52,54,53,51,49,51,60,61,60,73,66,60,72,62,77,79,76,69,64,62,86,79,72,47,83,89,68,58,81,52,71,68,65,55,50,64,75,78,106